Protein AF-A0A7W2FV67-F1 (afdb_monomer)

InterPro domains:
  IPR005829 Sugar transporter, conserved site [PS00216] (11-27)
  IPR011701 Major facilitator superfamily [PF07690] (2-90)
  IPR020846 Major facilitator superfamily domain [PS50850] (1-91)
  IPR036259 MFS transporter superfamily [SSF103473] (2-90)

Mean predicted aligned error: 4.58 Å

Secondary structure (DSSP, 8-state):
-HHHHHHHHHHHHHHHHH-HHHHHHHHHHHHHHHHHHHHT--SHHHHHHHHHHHHHHHHHHHHHHHHHHHHHS-HHHHHHHHHHHHHHHH-

Structure (mmCIF, N/CA/C/O backbone):
data_AF-A0A7W2FV67-F1
#
_entry.id   AF-A0A7W2FV67-F1
#
loop_
_atom_site.group_PDB
_atom_site.id
_atom_site.type_symbol
_atom_site.label_atom_id
_atom_site.label_alt_id
_atom_site.label_comp_id
_atom_site.label_asym_id
_atom_site.label_entity_id
_atom_site.label_seq_id
_atom_site.pdbx_PDB_ins_code
_atom_site.Cartn_x
_atom_site.Cartn_y
_atom_site.Cartn_z
_atom_site.occupancy
_atom_site.B_iso_or_equiv
_atom_site.auth_seq_id
_atom_site.auth_comp_id
_atom_site.auth_asym_id
_atom_site.auth_atom_id
_atom_site.pdbx_PDB_model_num
ATOM 1 N N . MET A 1 1 ? 4.581 -2.068 13.397 1.00 60.09 1 MET A N 1
ATOM 2 C CA . MET A 1 1 ? 5.492 -2.445 12.289 1.00 60.09 1 MET A CA 1
ATOM 3 C C . MET A 1 1 ? 5.248 -3.849 11.731 1.00 60.09 1 MET A C 1
ATOM 5 O O . MET A 1 1 ? 5.537 -4.051 10.561 1.00 60.09 1 MET A O 1
ATOM 9 N N . ALA A 1 2 ? 4.666 -4.787 12.493 1.00 78.06 2 ALA A N 1
ATOM 10 C CA . ALA A 1 2 ? 4.405 -6.154 12.020 1.00 78.06 2 ALA A CA 1
ATOM 11 C C . ALA A 1 2 ? 3.609 -6.236 10.699 1.00 78.06 2 ALA A C 1
ATOM 13 O O . ALA A 1 2 ? 4.027 -6.947 9.794 1.00 78.06 2 ALA A O 1
ATOM 14 N N . GLY A 1 3 ? 2.523 -5.465 10.540 1.00 77.50 3 GLY A N 1
ATOM 15 C CA . GLY A 1 3 ? 1.726 -5.480 9.299 1.00 77.50 3 GLY A CA 1
ATOM 16 C C . GLY A 1 3 ? 2.503 -5.031 8.056 1.00 77.50 3 GLY A C 1
ATOM 17 O O . GLY A 1 3 ? 2.343 -5.608 6.987 1.00 77.50 3 GLY A O 1
ATOM 18 N N . PHE A 1 4 ? 3.410 -4.065 8.216 1.00 80.56 4 PHE A N 1
ATOM 19 C CA . PHE A 1 4 ? 4.274 -3.582 7.136 1.00 80.56 4 PHE A CA 1
ATOM 20 C C . PHE A 1 4 ? 5.340 -4.622 6.767 1.00 80.56 4 PHE A C 1
ATOM 22 O O . PHE A 1 4 ? 5.533 -4.916 5.593 1.00 80.56 4 PHE A O 1
ATOM 29 N N . ALA A 1 5 ? 5.985 -5.225 7.771 1.00 82.75 5 ALA A N 1
ATOM 30 C CA . ALA A 1 5 ? 7.002 -6.257 7.568 1.00 82.75 5 ALA A CA 1
ATOM 31 C C . ALA A 1 5 ? 6.423 -7.507 6.884 1.00 82.75 5 ALA A C 1
ATOM 33 O O . ALA A 1 5 ? 7.017 -8.035 5.947 1.00 82.75 5 ALA A O 1
ATOM 34 N N . LEU A 1 6 ? 5.231 -7.940 7.309 1.00 84.50 6 LEU A N 1
ATOM 35 C CA . LEU A 1 6 ? 4.521 -9.051 6.677 1.00 84.50 6 LEU A CA 1
ATOM 36 C C . LEU A 1 6 ? 4.161 -8.716 5.230 1.00 84.50 6 LEU A C 1
ATOM 38 O O . LEU A 1 6 ? 4.425 -9.514 4.336 1.00 84.50 6 LEU A O 1
ATOM 42 N N . ALA A 1 7 ? 3.623 -7.524 4.975 1.00 84.00 7 ALA A N 1
ATOM 43 C CA . ALA A 1 7 ? 3.292 -7.109 3.619 1.00 84.00 7 ALA A CA 1
ATOM 44 C C . ALA A 1 7 ? 4.516 -7.096 2.698 1.00 84.00 7 ALA A C 1
ATOM 46 O O . ALA A 1 7 ? 4.437 -7.612 1.589 1.00 84.00 7 ALA A O 1
ATOM 47 N N . GLN A 1 8 ? 5.661 -6.585 3.158 1.00 83.81 8 GLN A N 1
ATOM 48 C CA . GLN A 1 8 ? 6.895 -6.569 2.365 1.00 83.81 8 GLN A CA 1
ATOM 49 C C . GLN A 1 8 ? 7.347 -7.971 1.929 1.00 83.81 8 GLN A C 1
ATOM 51 O O . GLN A 1 8 ? 7.869 -8.112 0.825 1.00 83.81 8 GLN A O 1
ATOM 56 N N . LEU A 1 9 ? 7.108 -9.000 2.750 1.00 85.25 9 LEU A N 1
ATOM 57 C CA . LEU A 1 9 ? 7.454 -10.385 2.427 1.00 85.25 9 LEU A CA 1
ATOM 58 C C . LEU A 1 9 ? 6.577 -10.966 1.307 1.00 85.25 9 LEU A C 1
ATOM 60 O O . LEU A 1 9 ? 7.085 -11.656 0.427 1.00 85.25 9 LEU A O 1
ATOM 64 N N . PHE A 1 10 ? 5.271 -10.680 1.319 1.00 84.31 10 PHE A N 1
ATOM 65 C CA . PHE A 1 10 ? 4.326 -11.235 0.340 1.00 84.31 10 PHE A CA 1
ATOM 66 C C . PHE A 1 10 ? 4.220 -10.405 -0.943 1.00 84.31 10 PHE A C 1
ATOM 68 O O . PHE A 1 10 ? 4.037 -10.962 -2.024 1.00 84.31 10 PHE A O 1
ATOM 75 N N . VAL A 1 11 ? 4.348 -9.080 -0.847 1.00 85.00 11 VAL A N 1
ATOM 76 C CA . VAL A 1 11 ? 4.157 -8.153 -1.973 1.00 85.00 11 VAL A CA 1
ATOM 77 C C . VAL A 1 11 ? 5.137 -8.420 -3.117 1.00 85.00 11 VAL A C 1
ATOM 79 O O . VAL A 1 11 ? 4.741 -8.280 -4.269 1.00 85.00 11 VAL A O 1
ATOM 82 N N . GLY A 1 12 ? 6.375 -8.836 -2.827 1.00 84.44 12 GLY A N 1
ATOM 83 C CA . GLY A 1 12 ? 7.366 -9.190 -3.852 1.00 84.44 12 GLY A CA 1
ATOM 84 C C . GLY A 1 12 ? 6.924 -10.383 -4.713 1.00 84.44 12 GLY A C 1
ATOM 85 O O . GLY A 1 12 ? 6.576 -10.179 -5.875 1.00 84.44 12 GLY A O 1
ATOM 86 N N . PRO A 1 13 ? 6.836 -11.604 -4.147 1.00 86.19 13 PRO A N 1
ATOM 87 C CA . PRO A 1 13 ? 6.429 -12.800 -4.889 1.00 86.19 13 PRO A CA 1
ATOM 88 C C . PRO A 1 13 ? 5.068 -12.661 -5.584 1.00 86.19 13 PRO A C 1
ATOM 90 O O . PRO A 1 13 ? 4.901 -13.083 -6.727 1.00 86.19 13 PRO A O 1
ATOM 93 N N . VAL A 1 14 ? 4.091 -12.034 -4.916 1.00 87.88 14 VAL A N 1
ATOM 94 C CA . VAL A 1 14 ? 2.754 -11.806 -5.486 1.00 87.88 14 VAL A CA 1
ATOM 95 C C . VAL A 1 14 ? 2.827 -10.836 -6.668 1.00 87.88 14 VAL A C 1
ATOM 97 O O . VAL A 1 14 ? 2.207 -11.080 -7.699 1.00 87.88 14 VAL A O 1
ATOM 100 N N . SER A 1 15 ? 3.610 -9.760 -6.568 1.00 88.38 15 SER A N 1
ATOM 101 C CA . SER A 1 15 ? 3.820 -8.831 -7.683 1.00 88.38 15 SER A CA 1
ATOM 102 C C . SER A 1 15 ? 4.546 -9.455 -8.858 1.00 88.38 15 SER A C 1
ATOM 104 O O . SER A 1 15 ? 4.276 -9.065 -9.993 1.00 88.38 15 SER A O 1
ATOM 106 N N . ASP A 1 16 ? 5.487 -10.354 -8.609 1.00 87.00 16 ASP A N 1
ATOM 107 C CA . ASP A 1 16 ? 6.240 -10.986 -9.685 1.00 87.00 16 ASP A CA 1
ATOM 108 C C . ASP A 1 16 ? 5.367 -12.017 -10.427 1.00 87.00 16 ASP A C 1
ATOM 110 O O . ASP A 1 16 ? 5.523 -12.195 -11.631 1.00 87.00 16 ASP A O 1
ATOM 114 N N . HIS A 1 17 ? 4.383 -12.626 -9.748 1.00 90.88 17 HIS A N 1
ATOM 115 C CA . HIS A 1 17 ? 3.434 -13.561 -10.362 1.00 90.88 17 HIS A CA 1
ATOM 116 C C . HIS A 1 17 ? 2.254 -12.876 -11.073 1.00 90.88 17 HIS A C 1
ATOM 118 O O . HIS A 1 17 ? 1.935 -13.207 -12.212 1.00 90.88 17 HIS A O 1
ATOM 124 N N . PHE A 1 18 ? 1.589 -11.922 -10.415 1.00 88.88 18 PHE A N 1
ATOM 125 C CA . PHE A 1 18 ? 0.383 -11.264 -10.942 1.00 88.88 18 PHE A CA 1
ATOM 126 C C . PHE A 1 18 ? 0.684 -9.988 -11.744 1.00 88.88 18 PHE A C 1
ATOM 128 O O . PHE A 1 18 ? -0.215 -9.414 -12.359 1.00 88.88 18 PHE A O 1
ATOM 135 N N . GLY A 1 19 ? 1.938 -9.535 -11.748 1.00 87.00 19 GLY A N 1
ATOM 136 C CA . GLY A 1 19 ? 2.375 -8.286 -12.360 1.00 87.00 19 GLY A CA 1
ATOM 137 C C . GLY A 1 19 ? 2.309 -7.094 -11.400 1.00 87.00 19 GLY A C 1
ATOM 138 O O . GLY A 1 19 ? 1.441 -6.990 -10.531 1.00 87.00 19 GLY A O 1
ATOM 139 N N . ARG A 1 20 ? 3.225 -6.135 -11.584 1.00 88.81 20 ARG A N 1
ATOM 140 C CA . ARG A 1 20 ? 3.407 -5.021 -10.635 1.00 88.81 20 ARG A CA 1
ATOM 141 C C . ARG A 1 20 ? 2.189 -4.108 -10.514 1.00 88.81 20 ARG A C 1
ATOM 143 O O . ARG A 1 20 ? 1.749 -3.806 -9.410 1.00 88.81 20 ARG A O 1
ATOM 150 N N . LYS A 1 21 ? 1.623 -3.676 -11.647 1.00 88.69 21 LYS A N 1
ATOM 151 C CA . LYS A 1 21 ? 0.492 -2.732 -11.694 1.00 88.69 21 LYS A CA 1
ATOM 152 C C . LYS A 1 21 ? -0.766 -3.243 -10.965 1.00 88.69 21 LYS A C 1
ATOM 154 O O . LYS A 1 21 ? -1.258 -2.504 -10.112 1.00 88.69 21 LYS A O 1
ATOM 159 N N . PRO A 1 22 ? -1.308 -4.445 -11.254 1.00 91.38 22 PRO A N 1
ATOM 160 C CA . PRO A 1 22 ? -2.518 -4.921 -10.581 1.00 91.38 22 PRO A CA 1
ATOM 161 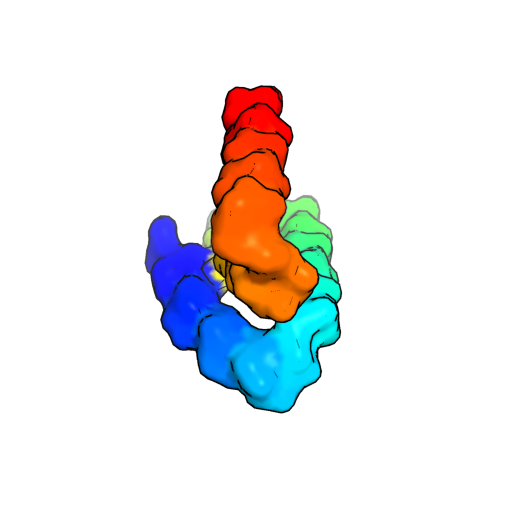C C . PRO A 1 22 ? -2.317 -5.104 -9.073 1.00 91.38 22 PRO A C 1
ATOM 163 O O . PRO A 1 22 ? -3.203 -4.733 -8.307 1.00 91.38 22 PRO A O 1
ATOM 166 N N . VAL A 1 23 ? -1.144 -5.568 -8.627 1.00 92.00 23 VAL A N 1
ATOM 167 C CA . VAL A 1 23 ? -0.851 -5.711 -7.189 1.00 92.00 23 VAL A CA 1
ATOM 168 C C . VAL A 1 23 ? -0.749 -4.349 -6.497 1.00 92.00 23 VAL A C 1
ATOM 170 O O . VAL A 1 23 ? -1.245 -4.187 -5.383 1.00 92.00 23 VAL A O 1
ATOM 173 N N . MET A 1 24 ? -0.202 -3.335 -7.174 1.00 90.69 24 MET A N 1
ATOM 174 C CA . MET A 1 24 ? -0.158 -1.964 -6.654 1.00 90.69 24 MET A CA 1
ATOM 175 C C . MET A 1 24 ? -1.562 -1.373 -6.467 1.00 90.69 24 MET A C 1
ATOM 177 O O . MET A 1 24 ? -1.855 -0.787 -5.426 1.00 90.69 24 MET A O 1
ATOM 181 N N . VAL A 1 25 ? -2.447 -1.569 -7.451 1.00 93.31 25 VAL A N 1
ATOM 182 C CA . VAL A 1 25 ? -3.845 -1.114 -7.382 1.00 93.31 25 VAL A CA 1
ATOM 183 C C . VAL A 1 25 ? -4.619 -1.874 -6.303 1.00 93.31 25 VAL A C 1
ATOM 185 O O . VAL A 1 25 ? -5.368 -1.256 -5.550 1.00 93.31 25 VAL A O 1
ATOM 188 N N . ALA A 1 26 ? -4.406 -3.186 -6.171 1.00 92.94 26 ALA A N 1
ATOM 189 C CA . ALA A 1 26 ? -5.032 -3.994 -5.127 1.00 92.94 26 ALA A CA 1
ATOM 190 C C . ALA A 1 26 ? -4.606 -3.550 -3.716 1.00 92.94 26 ALA A C 1
ATOM 192 O O . ALA A 1 26 ? -5.452 -3.406 -2.835 1.00 92.94 26 ALA A O 1
ATOM 193 N N . GLY A 1 27 ? -3.314 -3.267 -3.508 1.00 92.69 27 GLY A N 1
ATOM 194 C CA . GLY A 1 27 ? -2.808 -2.733 -2.239 1.00 92.69 27 GLY A CA 1
ATOM 195 C C . GLY A 1 27 ? -3.408 -1.367 -1.892 1.00 92.69 27 GLY A C 1
ATOM 196 O O . GLY A 1 27 ? -3.826 -1.146 -0.754 1.00 92.69 27 GLY A O 1
ATOM 197 N N . LEU A 1 28 ? -3.539 -0.479 -2.884 1.00 93.75 28 LEU A N 1
ATOM 198 C CA 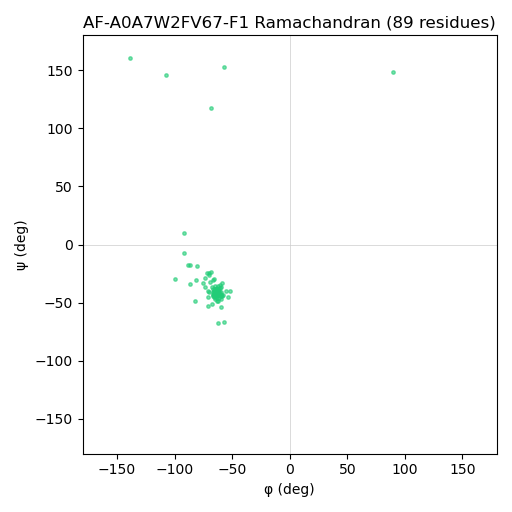. LEU A 1 28 ? -4.202 0.816 -2.713 1.00 93.75 28 LEU A CA 1
ATOM 199 C C . LEU A 1 28 ? -5.693 0.661 -2.377 1.00 93.75 28 LEU A C 1
ATOM 201 O O . LEU A 1 28 ? -6.191 1.327 -1.471 1.00 93.75 28 LEU A O 1
ATOM 205 N N . ALA A 1 29 ? -6.402 -0.237 -3.061 1.00 95.25 29 ALA A N 1
ATOM 206 C CA . ALA A 1 29 ? -7.805 -0.522 -2.776 1.00 95.25 29 ALA A CA 1
ATOM 207 C C . ALA A 1 29 ? -7.994 -1.060 -1.348 1.00 95.25 29 ALA A C 1
ATOM 209 O O . ALA A 1 29 ? -8.889 -0.608 -0.633 1.00 95.25 29 ALA A O 1
ATOM 210 N N . LEU A 1 30 ? -7.109 -1.959 -0.899 1.00 94.31 30 LEU A N 1
ATOM 211 C CA . LEU A 1 30 ? -7.100 -2.458 0.477 1.00 94.31 30 LEU A CA 1
ATOM 212 C C . LEU A 1 30 ? -6.857 -1.330 1.485 1.00 94.31 30 LEU A C 1
ATOM 214 O O . LEU A 1 30 ? -7.555 -1.255 2.494 1.00 94.31 30 LEU A O 1
ATOM 218 N N . PHE A 1 31 ? -5.908 -0.432 1.208 1.00 94.06 31 PHE A N 1
ATOM 219 C CA . PHE A 1 31 ? -5.636 0.727 2.058 1.00 94.06 31 PHE A CA 1
ATOM 220 C C . PHE A 1 31 ? -6.868 1.634 2.197 1.00 94.06 31 PHE A C 1
ATOM 222 O O . PHE A 1 31 ? -7.212 2.041 3.309 1.00 94.06 31 PHE A O 1
ATOM 229 N N . LEU A 1 32 ? -7.568 1.912 1.093 1.00 95.19 32 LEU A N 1
ATOM 230 C CA . LEU A 1 32 ? -8.784 2.729 1.091 1.00 95.19 32 LEU A CA 1
ATOM 231 C C . LEU A 1 32 ? -9.922 2.054 1.867 1.00 95.19 32 LEU A C 1
ATOM 233 O O . LEU A 1 32 ? -10.533 2.684 2.729 1.00 95.19 32 LEU A O 1
ATOM 237 N N . ALA A 1 33 ? -10.168 0.764 1.632 1.00 95.88 33 ALA A N 1
ATOM 238 C CA . ALA A 1 33 ? -11.184 0.006 2.360 1.00 95.88 33 ALA A CA 1
ATOM 239 C C . ALA A 1 33 ? -10.884 -0.058 3.869 1.00 95.88 33 ALA A C 1
ATOM 241 O O . ALA A 1 33 ? -11.766 0.164 4.698 1.00 95.88 33 ALA A O 1
ATOM 242 N N . ALA A 1 34 ? -9.622 -0.286 4.239 1.00 94.88 34 ALA A N 1
ATOM 243 C CA . ALA A 1 34 ? -9.182 -0.285 5.629 1.00 94.88 34 ALA A CA 1
ATOM 244 C C . ALA A 1 34 ? -9.274 1.110 6.276 1.00 94.88 34 ALA A C 1
ATOM 246 O O . ALA A 1 34 ? -9.532 1.225 7.473 1.00 94.88 34 ALA A O 1
ATOM 247 N N . SER A 1 35 ? -9.109 2.180 5.495 1.00 94.50 35 SER A N 1
ATOM 248 C CA . SER A 1 35 ? -9.332 3.558 5.952 1.00 94.50 35 SER A CA 1
ATOM 249 C C . SER A 1 35 ? -10.801 3.815 6.273 1.00 94.50 35 SER A C 1
ATOM 251 O O . SER A 1 35 ? -11.103 4.346 7.338 1.00 94.50 35 SER A O 1
ATOM 253 N N . LEU A 1 36 ? -11.715 3.351 5.417 1.00 95.38 36 LEU A N 1
ATOM 254 C CA . LEU A 1 36 ? -13.156 3.423 5.672 1.00 95.38 36 LEU A CA 1
ATOM 255 C C . LEU A 1 36 ? -13.557 2.613 6.914 1.00 95.38 36 LEU A C 1
ATOM 257 O O . LEU A 1 36 ? -14.327 3.100 7.738 1.00 95.38 36 LEU A O 1
ATOM 261 N N . LEU A 1 37 ? -12.975 1.424 7.104 1.00 92.69 37 LEU A N 1
ATOM 262 C CA . LEU A 1 37 ? -13.175 0.614 8.313 1.00 92.69 37 LEU A CA 1
ATOM 263 C C . LEU A 1 37 ? -12.732 1.337 9.591 1.00 92.69 37 LEU A C 1
ATOM 265 O O . LEU A 1 37 ? -13.383 1.200 10.625 1.00 92.69 37 LEU A O 1
ATOM 269 N N . CYS A 1 38 ? -11.650 2.118 9.529 1.00 93.44 38 CYS A N 1
ATOM 270 C CA . CYS A 1 38 ? -11.207 2.925 10.662 1.00 93.44 38 CYS A CA 1
ATOM 271 C C . CYS A 1 38 ? -12.153 4.091 10.975 1.00 93.44 38 CYS A C 1
ATOM 273 O O . CYS A 1 38 ? -12.271 4.448 12.143 1.00 93.44 38 CYS A O 1
ATOM 275 N N . VAL A 1 39 ? -12.823 4.676 9.975 1.00 94.56 39 VAL A N 1
ATOM 276 C CA . VAL A 1 39 ? -13.785 5.776 10.187 1.00 94.56 39 VAL A CA 1
ATOM 277 C C . VAL A 1 39 ? -14.996 5.307 10.990 1.00 94.56 39 VAL A C 1
ATOM 279 O O . VAL A 1 39 ? -15.483 6.032 11.850 1.00 94.56 39 VAL A O 1
ATOM 282 N N . VAL A 1 40 ? -15.464 4.084 10.739 1.00 94.69 40 VAL A N 1
ATOM 283 C CA . VAL A 1 40 ? -16.646 3.516 11.406 1.00 94.69 40 VAL A CA 1
ATOM 284 C C . VAL A 1 40 ? -16.305 2.722 12.672 1.00 94.69 40 VAL A C 1
ATOM 286 O O . VAL A 1 40 ? -17.166 2.024 13.199 1.00 94.69 40 VAL A O 1
ATOM 289 N N . ALA A 1 41 ? -15.058 2.782 13.152 1.00 93.69 41 ALA A N 1
ATOM 290 C CA . ALA A 1 41 ? -14.576 1.934 14.237 1.00 93.69 41 ALA A CA 1
ATOM 291 C C . ALA A 1 41 ? -15.235 2.277 15.590 1.00 93.69 41 ALA A C 1
ATOM 293 O O . ALA A 1 41 ? -15.009 3.371 16.108 1.00 93.69 41 ALA A O 1
ATOM 294 N N . PRO A 1 42 ? -15.987 1.345 16.212 1.00 90.38 42 PRO A N 1
ATOM 295 C CA . PRO A 1 42 ? -16.641 1.592 17.497 1.00 90.38 42 PRO A CA 1
ATOM 296 C C . PRO A 1 42 ? -15.732 1.304 18.703 1.00 90.38 42 PRO A C 1
ATOM 298 O O . PRO A 1 42 ? -16.026 1.738 19.814 1.00 90.38 42 PRO A O 1
ATOM 301 N N . THR A 1 43 ? -14.641 0.554 18.510 1.00 94.94 43 THR A N 1
ATOM 302 C CA . THR A 1 43 ? -13.734 0.113 19.580 1.00 94.94 43 THR A CA 1
ATOM 303 C C . THR A 1 43 ? -12.266 0.216 19.163 1.00 94.94 43 THR A C 1
ATOM 305 O O . THR A 1 43 ? -11.932 0.246 17.975 1.00 94.94 43 THR A O 1
ATOM 308 N N . ILE A 1 44 ? -11.367 0.240 20.154 1.00 93.75 44 ILE A N 1
ATOM 309 C CA . ILE A 1 44 ? -9.912 0.296 19.928 1.00 93.75 44 ILE A CA 1
ATOM 310 C C . ILE A 1 44 ? -9.426 -0.939 19.165 1.00 93.75 44 ILE A C 1
ATOM 312 O O . ILE A 1 44 ? -8.606 -0.806 18.262 1.00 93.75 44 ILE A O 1
ATOM 316 N N . GLU A 1 45 ? -9.942 -2.128 19.482 1.00 92.94 45 GLU A N 1
ATOM 317 C CA . GLU A 1 45 ? -9.567 -3.367 18.788 1.00 92.94 45 GLU A 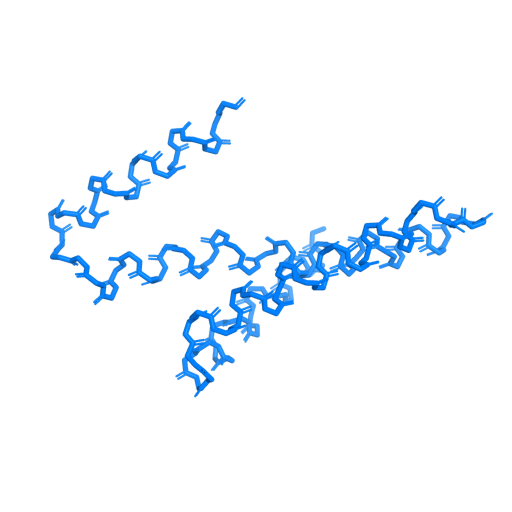CA 1
ATOM 318 C C . GLU A 1 45 ? -9.927 -3.305 17.300 1.00 92.94 45 GLU A C 1
ATOM 320 O O . GLU A 1 45 ? -9.100 -3.633 16.448 1.00 92.94 45 GLU A O 1
ATOM 325 N N . TRP A 1 46 ? -11.117 -2.788 16.977 1.00 93.25 46 TRP A N 1
ATOM 326 C CA . TRP A 1 46 ? -11.544 -2.587 15.592 1.00 93.25 46 TRP A CA 1
ATOM 327 C C . TRP A 1 46 ? -10.629 -1.608 14.850 1.00 93.25 46 TRP A C 1
ATOM 329 O O . TRP A 1 46 ? -10.214 -1.852 13.714 1.00 93.25 46 TRP A O 1
ATOM 339 N N . LEU A 1 47 ? -10.250 -0.519 15.522 1.00 92.56 47 LEU A N 1
ATOM 340 C CA . LEU A 1 47 ? -9.298 0.449 14.989 1.00 92.56 47 LEU A CA 1
ATOM 341 C C . LEU A 1 47 ? -7.916 -0.183 14.759 1.00 92.56 47 LEU A C 1
ATOM 343 O O . LEU A 1 47 ? -7.269 0.117 13.755 1.00 92.56 47 LEU A O 1
ATOM 347 N N . LEU A 1 48 ? -7.473 -1.072 15.652 1.00 93.19 48 LEU A N 1
ATOM 348 C CA . LEU A 1 48 ? -6.184 -1.759 15.563 1.00 93.19 48 LEU A CA 1
ATOM 349 C C . LEU A 1 48 ? -6.129 -2.696 14.352 1.00 93.19 48 LEU A C 1
ATOM 351 O O . LEU A 1 48 ? -5.147 -2.681 13.608 1.00 93.19 48 LEU A O 1
ATOM 355 N N . VAL A 1 49 ? -7.205 -3.453 14.115 1.00 92.12 49 VAL A N 1
ATOM 356 C CA . VAL A 1 49 ? -7.353 -4.312 12.930 1.00 92.12 49 VAL A CA 1
ATOM 357 C C . VAL A 1 49 ? -7.347 -3.469 11.656 1.00 92.12 49 VAL A C 1
ATOM 359 O O . VAL A 1 49 ? -6.574 -3.749 10.739 1.00 92.12 49 VAL A O 1
ATOM 362 N N . GLY A 1 50 ? -8.131 -2.388 11.608 1.00 93.25 50 GLY A N 1
ATOM 363 C CA . GLY A 1 50 ? -8.146 -1.480 10.458 1.00 93.25 50 GLY A CA 1
ATOM 364 C C . GLY A 1 50 ? -6.773 -0.853 10.179 1.00 93.25 50 GLY A C 1
ATOM 365 O O . GLY A 1 50 ? -6.325 -0.817 9.035 1.00 93.25 50 GLY A O 1
ATOM 366 N N . ARG A 1 51 ? -6.040 -0.447 11.223 1.00 92.88 51 ARG A N 1
ATOM 367 C CA . ARG A 1 51 ? -4.663 0.073 11.122 1.00 92.88 51 ARG A CA 1
ATOM 368 C C . ARG A 1 51 ? -3.676 -0.983 10.635 1.00 92.88 51 ARG A C 1
ATOM 370 O O . ARG A 1 51 ? -2.774 -0.658 9.866 1.00 92.88 51 ARG A O 1
ATOM 377 N N . PHE A 1 52 ? -3.835 -2.232 11.064 1.00 92.00 52 PHE A N 1
ATOM 378 C CA . PHE A 1 52 ? -3.012 -3.340 10.589 1.00 92.00 52 PHE A CA 1
ATOM 379 C C . PHE A 1 52 ? -3.235 -3.595 9.093 1.00 92.00 52 PHE A C 1
ATOM 381 O O . PHE A 1 52 ? -2.266 -3.699 8.342 1.00 92.00 52 PHE A O 1
ATOM 388 N N . LEU A 1 53 ? -4.494 -3.610 8.646 1.00 92.25 53 LEU A N 1
ATOM 389 C CA . LEU A 1 53 ? -4.850 -3.759 7.233 1.00 92.25 53 LEU A CA 1
ATOM 390 C C . LEU A 1 53 ? -4.390 -2.562 6.389 1.00 92.25 53 LEU A C 1
ATOM 392 O O . LEU A 1 53 ? -3.856 -2.758 5.299 1.00 92.25 53 LEU A O 1
ATOM 396 N N . GLN A 1 54 ? -4.509 -1.334 6.906 1.00 93.00 54 GLN A N 1
ATOM 397 C CA . GLN A 1 54 ? -3.933 -0.139 6.279 1.00 93.00 54 GLN A CA 1
ATOM 398 C C . GLN A 1 54 ? -2.417 -0.266 6.138 1.00 93.00 54 GLN A C 1
ATOM 400 O O . GLN A 1 54 ? -1.882 -0.009 5.067 1.00 93.00 54 GLN A O 1
ATOM 405 N N . ALA A 1 55 ? -1.709 -0.690 7.188 1.00 90.69 55 ALA A N 1
ATOM 406 C CA . ALA A 1 55 ? -0.267 -0.898 7.113 1.00 90.69 55 ALA A CA 1
ATOM 407 C C . ALA A 1 55 ? 0.096 -1.960 6.064 1.00 90.69 55 ALA A C 1
ATOM 409 O O . ALA A 1 55 ? 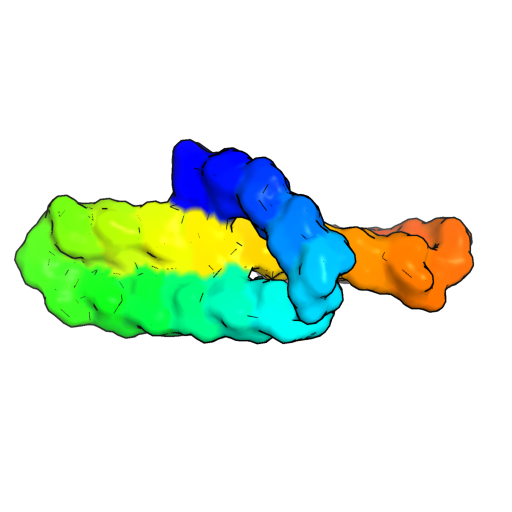1.085 -1.801 5.353 1.00 90.69 55 ALA A O 1
ATOM 410 N N . PHE A 1 56 ? -0.719 -3.010 5.939 1.00 89.88 56 PHE A N 1
ATOM 411 C CA . PHE A 1 56 ? -0.506 -4.061 4.954 1.00 89.88 56 PHE A CA 1
ATOM 412 C C . PHE A 1 56 ? -0.708 -3.555 3.514 1.00 89.88 56 PHE A C 1
ATOM 414 O O . PHE A 1 56 ? 0.178 -3.706 2.675 1.00 89.88 56 PHE A O 1
ATOM 421 N N . GLY A 1 57 ? -1.833 -2.890 3.229 1.00 88.69 57 GLY A N 1
ATOM 422 C CA . GLY A 1 57 ? -2.115 -2.318 1.905 1.00 88.69 57 GLY A CA 1
ATOM 423 C C . GLY A 1 57 ? -1.177 -1.164 1.530 1.00 88.69 57 GLY A C 1
ATOM 424 O O . GLY A 1 57 ? -0.707 -1.077 0.396 1.00 88.69 57 GLY A O 1
ATOM 425 N N . GLY A 1 58 ? -0.831 -0.317 2.502 1.00 88.00 58 GLY A N 1
ATOM 426 C CA . GLY A 1 58 ? 0.044 0.842 2.321 1.00 88.00 58 GLY A CA 1
ATOM 427 C C . GLY A 1 58 ? 1.504 0.485 2.030 1.00 88.00 58 GLY A C 1
ATOM 428 O O . GLY A 1 58 ? 2.209 1.272 1.400 1.00 88.00 58 GLY A O 1
ATOM 429 N N . ALA A 1 59 ? 1.962 -0.710 2.416 1.00 88.62 59 ALA A N 1
ATOM 430 C CA . ALA A 1 59 ? 3.317 -1.175 2.118 1.00 88.62 59 ALA A CA 1
ATOM 431 C C . ALA A 1 59 ? 3.538 -1.482 0.627 1.00 88.62 59 ALA A C 1
ATOM 433 O O . ALA A 1 59 ? 4.671 -1.393 0.147 1.00 88.62 59 ALA A O 1
ATOM 434 N N . ALA A 1 60 ? 2.475 -1.797 -0.123 1.00 86.94 60 ALA A N 1
ATOM 435 C CA . ALA A 1 60 ? 2.575 -2.139 -1.540 1.00 86.94 60 ALA A CA 1
ATOM 436 C C . ALA A 1 60 ? 3.108 -0.973 -2.391 1.00 86.94 60 ALA A C 1
ATOM 438 O O . ALA A 1 60 ? 3.926 -1.189 -3.279 1.00 86.94 60 ALA A O 1
ATOM 439 N N . GLY A 1 61 ? 2.709 0.266 -2.091 1.00 84.88 61 GLY A N 1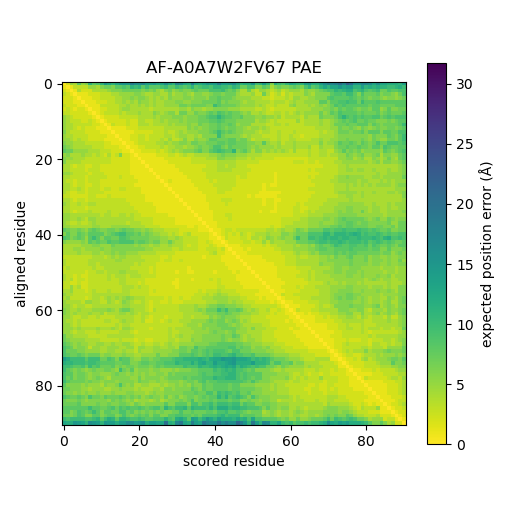
ATOM 440 C CA . GLY A 1 61 ? 3.107 1.458 -2.850 1.00 84.88 61 GLY A CA 1
ATOM 441 C C . GLY A 1 61 ? 4.628 1.656 -2.944 1.00 84.88 61 GLY A C 1
ATOM 442 O O . GLY A 1 61 ? 5.188 1.534 -4.034 1.00 84.88 61 GLY A O 1
ATOM 443 N N . PRO A 1 62 ? 5.332 1.936 -1.832 1.00 84.38 62 PRO A N 1
ATOM 444 C CA . PRO A 1 62 ? 6.766 2.219 -1.867 1.00 84.38 62 PRO A CA 1
ATOM 445 C C . PRO A 1 62 ? 7.616 1.018 -2.308 1.00 84.38 62 PRO A C 1
ATOM 447 O O . PRO A 1 62 ? 8.671 1.219 -2.907 1.00 84.38 62 PRO A O 1
ATOM 450 N N . VAL A 1 63 ? 7.179 -0.221 -2.051 1.00 86.38 63 VAL A N 1
ATOM 451 C CA . VAL A 1 63 ? 7.898 -1.431 -2.489 1.00 86.38 63 VAL A CA 1
ATOM 452 C C . VAL A 1 63 ? 7.787 -1.607 -4.003 1.00 86.38 63 VAL A C 1
ATOM 454 O O . VAL A 1 63 ? 8.802 -1.713 -4.694 1.00 86.38 63 VAL A O 1
ATOM 457 N N . LEU A 1 64 ? 6.562 -1.588 -4.531 1.00 86.81 64 LEU A N 1
ATOM 458 C CA . LEU A 1 64 ? 6.303 -1.868 -5.942 1.00 86.81 64 LEU A CA 1
ATOM 459 C C . LEU A 1 64 ? 6.689 -0.716 -6.851 1.00 86.81 64 LEU A C 1
ATOM 461 O O . LEU A 1 64 ? 7.158 -0.969 -7.954 1.00 86.81 64 LEU A O 1
ATOM 465 N N . ALA A 1 65 ? 6.566 0.530 -6.396 1.00 86.12 65 ALA A N 1
ATOM 466 C CA . ALA A 1 65 ? 6.993 1.677 -7.185 1.00 86.12 65 ALA A CA 1
ATOM 467 C C . ALA A 1 65 ? 8.514 1.656 -7.420 1.00 86.12 65 ALA A C 1
ATOM 469 O O . ALA A 1 65 ? 8.967 1.872 -8.541 1.00 86.12 65 ALA A O 1
ATOM 470 N N . ARG A 1 66 ? 9.314 1.309 -6.398 1.00 85.94 66 ARG A N 1
ATOM 471 C CA . ARG A 1 66 ? 10.772 1.160 -6.553 1.00 85.94 66 ARG A CA 1
ATOM 472 C C . ARG A 1 66 ? 11.131 -0.005 -7.473 1.00 85.94 66 ARG A C 1
ATOM 474 O O . ARG A 1 66 ? 12.050 0.122 -8.274 1.00 85.94 66 ARG A O 1
ATOM 481 N N . ALA A 1 67 ? 10.414 -1.123 -7.365 1.00 86.44 67 ALA A N 1
ATOM 482 C CA . ALA A 1 67 ? 10.622 -2.278 -8.231 1.00 86.44 67 ALA A CA 1
ATOM 483 C C . ALA A 1 67 ? 10.242 -1.972 -9.693 1.00 86.44 67 ALA A C 1
ATOM 485 O O . ALA A 1 67 ? 11.026 -2.229 -10.595 1.00 86.44 67 ALA A O 1
ATOM 486 N N . ALA A 1 68 ? 9.105 -1.312 -9.926 1.00 87.50 68 ALA A N 1
ATOM 487 C CA . ALA A 1 68 ? 8.660 -0.900 -11.256 1.00 87.50 68 ALA A CA 1
ATOM 488 C C . ALA A 1 68 ? 9.634 0.080 -11.926 1.00 87.50 68 ALA A C 1
ATOM 490 O O . ALA A 1 68 ? 9.904 -0.042 -13.116 1.00 87.50 68 ALA A O 1
ATOM 491 N N . VAL A 1 69 ? 10.208 1.024 -11.172 1.00 87.81 69 VAL A N 1
ATOM 492 C CA . VAL A 1 69 ? 11.239 1.925 -11.710 1.00 87.81 69 VAL A CA 1
ATOM 493 C C . VAL A 1 69 ? 12.475 1.148 -12.167 1.00 87.81 69 VAL A C 1
ATOM 495 O O . VAL A 1 69 ? 13.034 1.464 -13.212 1.00 87.81 69 VAL A O 1
ATOM 498 N N . ARG A 1 70 ? 12.889 0.115 -11.427 1.00 85.81 70 ARG A N 1
ATOM 499 C CA . ARG A 1 70 ? 14.043 -0.719 -11.804 1.00 85.81 70 ARG A CA 1
ATOM 500 C C . ARG A 1 70 ? 13.763 -1.627 -13.002 1.00 85.81 70 ARG A C 1
ATOM 502 O O . ARG A 1 70 ? 14.710 -1.988 -13.686 1.00 85.81 70 ARG A O 1
ATOM 509 N N . ASP A 1 71 ? 12.502 -1.961 -13.256 1.00 87.44 71 ASP A N 1
ATOM 510 C CA . ASP A 1 71 ? 12.105 -2.776 -14.408 1.00 87.44 71 ASP A CA 1
ATOM 511 C C . ASP A 1 71 ? 11.987 -1.967 -15.710 1.00 87.44 71 ASP A C 1
ATOM 513 O O . ASP A 1 71 ? 12.171 -2.518 -16.791 1.00 87.44 71 ASP A O 1
ATOM 517 N N . ILE 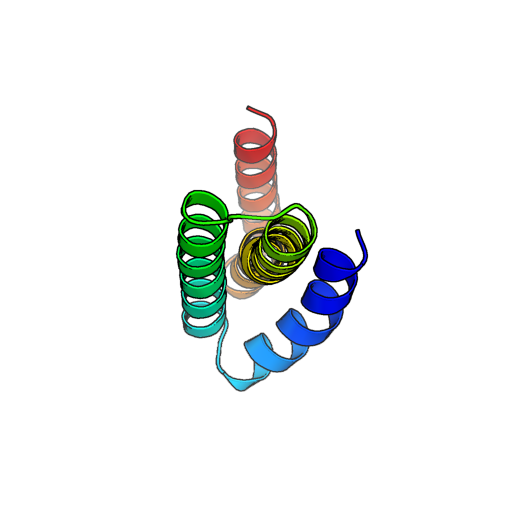A 1 72 ? 11.625 -0.681 -15.621 1.00 88.56 72 ILE A N 1
ATOM 518 C CA . ILE A 1 72 ? 11.280 0.147 -16.792 1.00 88.56 72 ILE A CA 1
ATOM 519 C C . ILE A 1 72 ? 12.445 1.046 -17.229 1.00 88.56 72 ILE A C 1
ATOM 521 O O . ILE A 1 72 ? 12.548 1.381 -18.407 1.00 88.56 72 ILE A O 1
ATOM 525 N N . TYR A 1 73 ? 13.306 1.469 -16.300 1.00 88.44 73 TYR A N 1
ATOM 526 C CA . TYR A 1 73 ? 14.362 2.443 -16.574 1.00 88.44 73 TYR A CA 1
ATOM 527 C C . TYR A 1 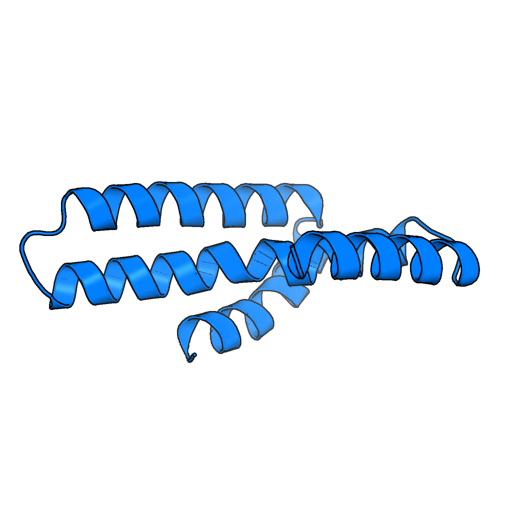73 ? 15.754 1.813 -16.607 1.00 88.44 73 TYR A C 1
ATOM 529 O O . TYR A 1 73 ? 16.090 0.966 -15.781 1.00 88.44 73 TYR A O 1
ATOM 537 N N . ASP A 1 74 ? 16.615 2.345 -17.480 1.00 89.81 74 ASP A N 1
ATOM 538 C CA . ASP A 1 74 ? 18.054 2.083 -17.441 1.00 89.81 74 ASP A CA 1
ATOM 539 C C . ASP A 1 74 ? 18.664 2.475 -16.084 1.00 89.81 74 ASP A C 1
ATOM 541 O O . ASP A 1 74 ? 18.189 3.425 -15.455 1.00 89.81 74 ASP A O 1
ATOM 545 N N . PRO A 1 75 ? 19.771 1.850 -15.641 1.00 86.19 75 PRO A N 1
ATOM 546 C CA . PRO A 1 75 ? 20.321 2.035 -14.293 1.00 86.19 75 PRO A CA 1
ATOM 547 C C . PRO A 1 75 ? 20.539 3.500 -13.878 1.00 86.19 75 PRO A C 1
ATOM 549 O O . PRO A 1 75 ? 20.240 3.892 -12.748 1.00 86.19 75 PRO A O 1
ATOM 552 N N . ILE A 1 76 ? 21.017 4.336 -14.806 1.00 88.94 76 ILE A N 1
ATOM 553 C CA . ILE A 1 76 ? 21.256 5.767 -14.569 1.00 88.94 76 ILE A CA 1
ATOM 554 C C . ILE A 1 76 ? 19.930 6.533 -14.437 1.00 88.94 76 ILE A C 1
ATOM 556 O O . ILE A 1 76 ? 19.806 7.426 -13.595 1.00 88.94 76 ILE A O 1
ATOM 560 N N . ALA A 1 77 ? 18.934 6.201 -15.259 1.00 88.75 77 ALA A N 1
ATOM 561 C CA . ALA A 1 77 ? 17.620 6.834 -15.224 1.00 88.75 77 ALA A CA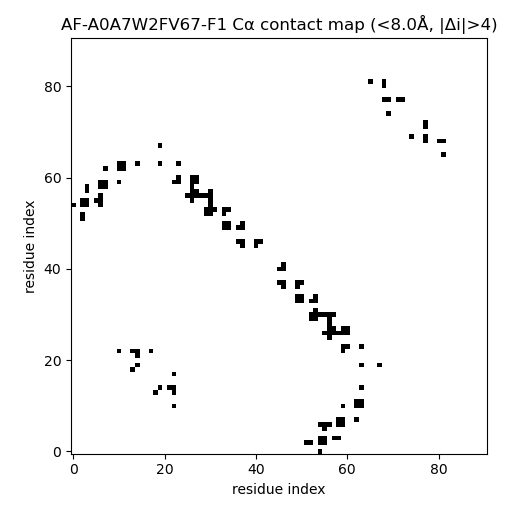 1
ATOM 562 C C . ALA A 1 77 ? 16.800 6.371 -14.006 1.00 88.75 77 ALA A C 1
ATOM 564 O O . ALA A 1 77 ? 16.151 7.194 -13.360 1.00 88.75 77 ALA A O 1
ATOM 565 N N . ALA A 1 78 ? 16.920 5.098 -13.619 1.00 87.69 78 ALA A N 1
ATOM 566 C CA . ALA A 1 78 ? 16.315 4.532 -12.419 1.00 87.69 78 ALA A CA 1
ATOM 567 C C . ALA A 1 78 ? 16.804 5.248 -11.152 1.00 87.69 78 ALA A C 1
ATOM 569 O O . ALA A 1 78 ? 15.998 5.586 -10.288 1.00 87.69 78 ALA A O 1
ATOM 570 N N . GLY A 1 79 ? 18.106 5.552 -11.063 1.00 87.25 79 GLY A N 1
ATOM 571 C CA . GLY A 1 79 ? 18.664 6.332 -9.955 1.00 87.25 79 GLY A CA 1
ATOM 572 C C . GLY A 1 79 ? 18.025 7.718 -9.821 1.00 87.25 79 GLY A C 1
ATOM 573 O O . GLY A 1 79 ? 17.632 8.111 -8.725 1.00 87.25 79 GLY A O 1
ATOM 574 N N . ARG A 1 80 ? 17.839 8.439 -10.936 1.00 88.56 80 ARG A N 1
ATOM 575 C CA . ARG A 1 80 ? 17.169 9.755 -10.928 1.00 88.56 80 ARG A CA 1
ATOM 576 C C . ARG A 1 80 ? 15.700 9.645 -10.526 1.00 88.56 80 ARG A C 1
ATOM 578 O O . ARG A 1 80 ? 15.240 10.414 -9.687 1.00 88.56 80 ARG A O 1
ATOM 585 N N . ALA A 1 81 ? 14.977 8.676 -11.085 1.00 88.25 81 ALA A N 1
ATOM 586 C CA . ALA A 1 81 ? 13.572 8.444 -10.762 1.00 88.25 81 ALA A CA 1
ATOM 587 C C . ALA A 1 81 ? 13.375 8.086 -9.276 1.00 88.25 81 ALA A C 1
ATOM 589 O O . ALA A 1 81 ? 12.499 8.647 -8.619 1.00 88.25 81 ALA A O 1
ATOM 590 N N . LEU A 1 82 ? 14.234 7.230 -8.712 1.00 88.38 82 LEU A N 1
ATOM 591 C CA . LEU A 1 82 ? 14.216 6.892 -7.286 1.00 88.38 82 LEU A CA 1
ATOM 592 C C . LEU A 1 82 ? 14.506 8.107 -6.395 1.00 88.38 82 LEU A C 1
ATOM 594 O O . LEU A 1 82 ? 13.840 8.273 -5.373 1.00 88.38 82 LEU A O 1
ATOM 598 N N . SER A 1 83 ? 15.445 8.975 -6.783 1.00 87.50 83 SER A N 1
ATOM 599 C CA . SER A 1 83 ? 15.718 10.225 -6.061 1.00 87.50 83 SER A CA 1
ATOM 600 C C . SER A 1 83 ? 14.518 11.172 -6.070 1.00 87.50 83 SER A C 1
ATOM 602 O O . SER A 1 83 ? 14.179 11.735 -5.029 1.00 87.50 83 SER A O 1
ATOM 604 N N . HIS A 1 84 ? 13.819 11.304 -7.203 1.00 88.19 84 HIS A N 1
ATOM 605 C CA . HIS A 1 84 ? 12.578 12.079 -7.264 1.00 88.19 84 HIS A CA 1
ATOM 606 C C . HIS A 1 84 ? 11.498 11.495 -6.349 1.00 88.19 84 HIS A C 1
ATOM 608 O O . HIS A 1 84 ? 10.918 12.228 -5.550 1.00 88.19 84 HIS A O 1
ATOM 614 N N . MET A 1 85 ? 11.287 10.176 -6.377 1.00 88.56 85 MET A N 1
ATOM 615 C CA . MET A 1 85 ? 10.344 9.517 -5.467 1.00 88.56 85 MET A CA 1
ATOM 616 C C . MET A 1 85 ? 10.691 9.763 -3.993 1.00 88.56 85 MET A C 1
ATOM 618 O O . MET A 1 85 ? 9.809 10.066 -3.191 1.00 88.56 85 MET A O 1
ATOM 622 N N . ALA A 1 86 ? 11.972 9.665 -3.630 1.00 85.25 86 ALA A N 1
ATOM 623 C CA . ALA A 1 86 ? 12.426 9.927 -2.269 1.00 85.25 86 ALA A CA 1
ATOM 624 C C . ALA A 1 86 ? 12.163 11.382 -1.850 1.00 85.25 86 ALA A C 1
ATOM 626 O O . ALA A 1 86 ? 11.682 11.606 -0.743 1.00 85.25 86 ALA A O 1
ATOM 627 N N . SER A 1 87 ? 12.395 12.354 -2.743 1.00 89.94 87 SER A N 1
ATOM 628 C CA . SER A 1 87 ? 12.088 13.764 -2.468 1.00 89.94 87 SER A CA 1
ATOM 629 C C . SER A 1 87 ? 10.594 14.010 -2.241 1.00 89.94 87 SER A C 1
ATOM 631 O O . SER A 1 87 ? 10.238 14.719 -1.308 1.00 89.94 87 SER A O 1
ATOM 633 N N . THR A 1 88 ? 9.712 13.360 -3.011 1.00 89.06 88 THR A N 1
ATOM 634 C CA . THR A 1 88 ? 8.256 13.483 -2.819 1.00 89.06 88 THR A CA 1
ATOM 635 C C . THR A 1 88 ? 7.740 12.814 -1.549 1.00 89.06 88 THR A C 1
ATOM 637 O O . THR A 1 88 ? 6.707 13.222 -1.046 1.00 89.06 88 THR A O 1
ATOM 640 N N . MET A 1 89 ? 8.428 11.790 -1.028 1.00 83.00 89 MET A N 1
ATOM 641 C CA . MET A 1 89 ? 8.053 11.143 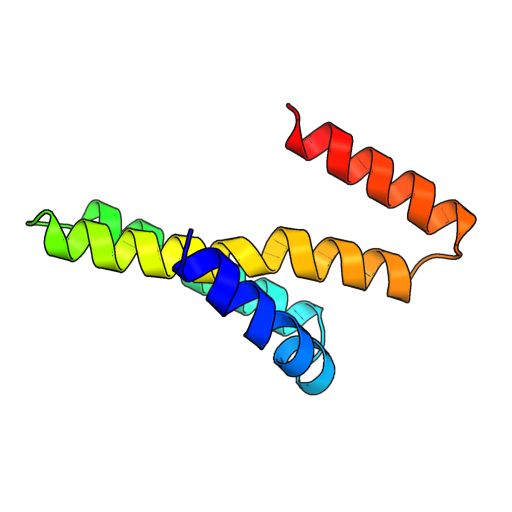0.239 1.00 83.00 89 MET A CA 1
ATOM 642 C C . MET A 1 89 ? 8.524 11.923 1.474 1.00 83.00 89 MET A C 1
ATOM 644 O O . MET A 1 89 ? 8.061 11.634 2.574 1.00 83.00 89 MET A O 1
ATOM 648 N N . ALA A 1 90 ? 9.496 12.824 1.311 1.00 78.69 90 ALA A N 1
ATOM 649 C CA . ALA A 1 90 ? 10.075 13.606 2.402 1.00 78.69 90 ALA A CA 1
ATOM 650 C C . ALA A 1 90 ? 9.330 14.926 2.674 1.00 78.69 90 ALA A C 1
ATOM 652 O O . ALA A 1 90 ? 9.534 15.512 3.737 1.00 78.69 90 ALA A O 1
ATOM 653 N N . LEU A 1 91 ? 8.520 15.387 1.716 1.00 66.19 91 LEU A N 1
ATOM 654 C CA . LEU A 1 91 ? 7.620 16.538 1.837 1.00 66.19 91 LEU A CA 1
ATOM 655 C C . LEU A 1 91 ? 6.289 16.112 2.465 1.00 66.19 91 LEU A C 1
ATOM 657 O O . LEU A 1 91 ? 5.761 16.907 3.271 1.00 66.19 91 LEU A O 1
#

Solvent-accessible surface area (backbone atoms only — not comparable to full-atom values): 4733 Å² total; per-residue (Å²): 110,67,37,34,58,54,27,58,66,50,50,52,65,51,22,73,73,72,33,56,68,61,46,36,52,51,18,49,51,42,23,53,54,21,49,55,48,40,74,72,41,91,45,70,68,50,32,50,52,19,50,38,43,24,34,28,15,54,38,29,50,71,55,45,52,56,51,50,38,60,75,75,35,58,76,75,56,24,52,53,53,50,50,51,54,53,55,67,73,72,108

Sequence (91 aa):
MAGFALAQLFVGPVSDHFGRKPVMVAGLALFLAASLLCVVAPTIEWLLVGRFLQAFGGAAGPVLARAAVRDIYDPIAAGRALSHMASTMAL

pLDDT: mean 88.52, std 5.58, range [60.09, 95.88]

Foldseek 3Di:
DVLLVVLLVPLVVVCVVVPLVVSLVVLVVQLVVLVVQCVPDPDPVSNVVSVSSNSNSVNSNVNSVLVVLVVPDDPVSSVVVVVVVVVVVVD

Radius of gyration: 14.85 Å; Cα contacts (8 Å, |Δi|>4): 83; chains: 1; bounding box: 38×30×37 Å

Nearest PDB structures (foldseek):
  8sc2-assembly1_A  TM=8.663E-01  e=9.489E-02  Homo sapiens
  8ucj-assembly1_A  TM=8.655E-01  e=1.063E-01  Homo sapiens
  8sc1-assembly1_A  TM=8.324E-01  e=1.495E-01  Homo sapiens
  8tth-assembly1_A  TM=8.238E-01  e=1.495E-01  Staphylococcus aureus
  8ttg-assembly1_A  TM=8.183E-01  e=2.224E-01  Staphylococcus aureus

Organism: NCBI:txid2758441